Protein AF-A0A2I0NWB8-F1 (afdb_monomer)

Sequence (91 aa):
MSTPATTQSDVFSTIKPEYSNHTISSGLASGLLTVEDADLIREFIAEKRASVG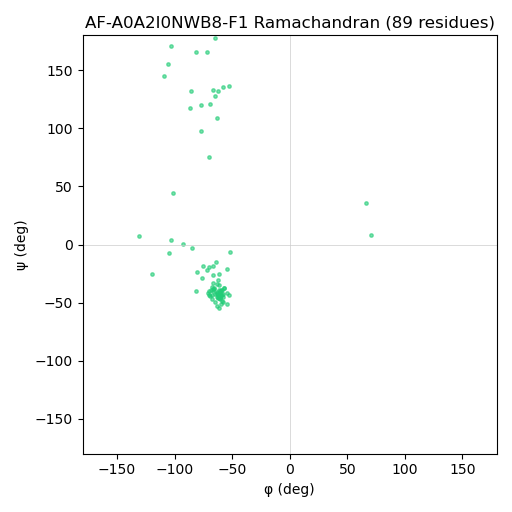ICTGRANMLSFTLVGWRRFIGPYKDLNMGGVYTGIDAL

Structure (mmCIF, N/CA/C/O backbone):
data_AF-A0A2I0NWB8-F1
#
_entry.id   AF-A0A2I0NWB8-F1
#
loop_
_atom_site.group_PDB
_atom_site.id
_atom_site.type_symbol
_atom_site.label_atom_id
_atom_site.label_alt_id
_atom_site.label_comp_id
_atom_site.label_asym_id
_atom_site.label_entity_id
_atom_site.label_seq_id
_atom_site.pdbx_PDB_ins_code
_atom_site.Cartn_x
_atom_site.Cartn_y
_atom_site.Cartn_z
_atom_site.occupancy
_atom_site.B_iso_or_equiv
_atom_site.auth_seq_id
_atom_site.auth_comp_id
_atom_site.auth_asym_id
_atom_site.auth_atom_id
_atom_site.pdbx_PDB_model_num
ATOM 1 N N . MET A 1 1 ? 13.094 -2.338 -45.626 1.00 43.59 1 MET A N 1
ATOM 2 C CA . MET A 1 1 ? 13.047 -2.160 -44.161 1.00 43.59 1 MET A CA 1
ATOM 3 C C . MET A 1 1 ? 11.594 -2.282 -43.745 1.00 43.5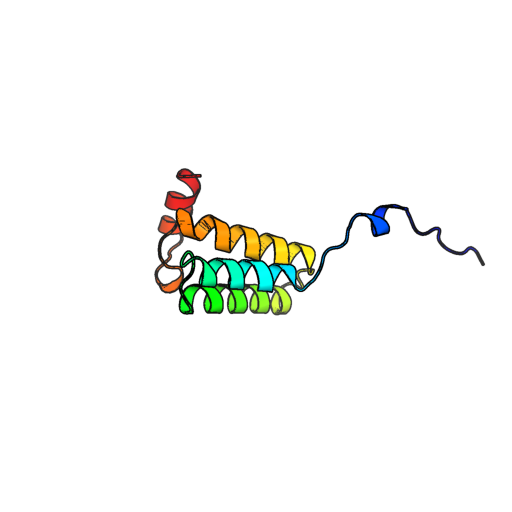9 1 MET A C 1
ATOM 5 O O . MET A 1 1 ? 10.803 -1.450 -44.166 1.00 43.59 1 MET A O 1
ATOM 9 N N . SER A 1 2 ? 11.226 -3.364 -43.060 1.00 45.84 2 SER A N 1
ATOM 10 C CA . SER A 1 2 ? 9.837 -3.626 -42.664 1.00 45.84 2 SER A CA 1
ATOM 11 C C . SER A 1 2 ? 9.543 -2.934 -41.337 1.00 45.84 2 SER A C 1
ATOM 13 O O . SER A 1 2 ? 10.182 -3.233 -40.332 1.00 45.84 2 SER A O 1
ATOM 15 N N . THR A 1 3 ? 8.602 -1.997 -41.344 1.00 50.75 3 THR A N 1
ATOM 16 C CA . THR A 1 3 ? 8.060 -1.357 -40.141 1.00 50.75 3 THR A CA 1
ATOM 17 C C . THR A 1 3 ? 7.332 -2.420 -39.311 1.00 50.75 3 THR A C 1
ATOM 19 O O . THR A 1 3 ? 6.496 -3.129 -39.878 1.00 50.75 3 THR A O 1
ATOM 22 N N . PRO A 1 4 ? 7.619 -2.592 -38.009 1.00 56.66 4 PRO A N 1
ATOM 23 C CA . PRO A 1 4 ? 6.850 -3.524 -37.197 1.00 56.66 4 PRO A CA 1
ATOM 24 C C . PRO A 1 4 ? 5.423 -2.982 -37.063 1.00 56.66 4 PRO A C 1
ATOM 26 O O . PRO A 1 4 ? 5.220 -1.794 -36.812 1.00 56.66 4 PRO A O 1
ATOM 29 N N . ALA A 1 5 ? 4.432 -3.842 -37.278 1.00 59.06 5 ALA A N 1
ATOM 30 C CA . ALA A 1 5 ? 3.035 -3.487 -37.092 1.00 59.06 5 ALA A CA 1
ATOM 31 C C . ALA A 1 5 ? 2.758 -3.295 -35.594 1.00 59.06 5 ALA A C 1
ATOM 33 O O . ALA A 1 5 ? 2.949 -4.219 -34.805 1.00 59.06 5 ALA A O 1
ATOM 34 N N . THR A 1 6 ? 2.314 -2.100 -35.206 1.00 54.66 6 THR A N 1
ATOM 35 C CA . THR A 1 6 ? 1.778 -1.833 -33.868 1.00 54.66 6 THR A CA 1
ATOM 36 C C . THR A 1 6 ? 0.519 -2.675 -33.679 1.00 54.66 6 THR A C 1
ATOM 38 O O . THR A 1 6 ? -0.506 -2.438 -34.321 1.00 54.66 6 THR A O 1
ATOM 41 N N . THR A 1 7 ? 0.598 -3.697 -32.831 1.00 55.84 7 THR A N 1
ATOM 42 C CA . THR A 1 7 ? -0.556 -4.514 -32.454 1.00 55.84 7 THR A CA 1
ATOM 43 C C . THR A 1 7 ? -1.580 -3.628 -31.736 1.00 55.84 7 THR A C 1
ATOM 45 O O . THR A 1 7 ? -1.238 -2.887 -30.821 1.00 55.84 7 THR A O 1
ATOM 48 N N . GLN A 1 8 ? -2.852 -3.723 -32.130 1.00 52.75 8 GLN A N 1
ATOM 49 C CA . GLN A 1 8 ? -4.010 -2.969 -31.610 1.00 52.75 8 GLN A CA 1
ATOM 50 C C . GLN A 1 8 ? -4.209 -2.993 -30.073 1.00 52.75 8 GLN A C 1
ATOM 52 O O . GLN A 1 8 ? -5.081 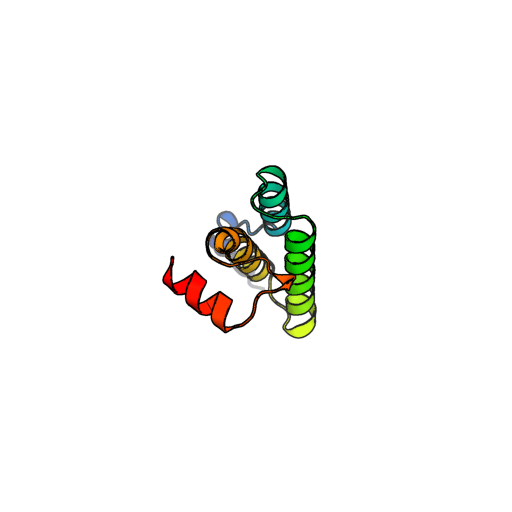-2.293 -29.561 1.00 52.75 8 GLN A O 1
ATOM 57 N N . SER A 1 9 ? -3.425 -3.778 -29.328 1.00 55.47 9 SER A N 1
ATOM 58 C CA . SER A 1 9 ? -3.499 -3.909 -27.870 1.00 55.47 9 SER A CA 1
ATOM 59 C C . SER A 1 9 ? -3.110 -2.642 -27.107 1.00 55.47 9 SER A C 1
ATOM 61 O O . SER A 1 9 ? -3.609 -2.444 -26.003 1.00 55.47 9 SER A O 1
ATOM 63 N N . ASP A 1 10 ? -2.283 -1.770 -27.689 1.00 51.53 10 ASP A N 1
ATOM 64 C CA . ASP A 1 10 ? -1.779 -0.567 -27.005 1.00 51.53 10 ASP A CA 1
ATOM 65 C C . ASP A 1 10 ? -2.861 0.505 -26.778 1.00 51.53 10 ASP A C 1
ATOM 67 O O . ASP A 1 10 ? -2.719 1.370 -25.915 1.00 51.53 10 ASP A O 1
ATOM 71 N N . VAL A 1 11 ? -3.973 0.444 -27.520 1.00 51.53 11 VAL A N 1
ATOM 72 C CA . VAL A 1 11 ? -5.050 1.452 -27.479 1.00 51.53 11 VAL A CA 1
ATOM 73 C C . VAL A 1 11 ? -5.994 1.251 -26.281 1.00 51.53 11 VAL A C 1
ATOM 75 O O . VAL A 1 11 ? -6.605 2.210 -25.814 1.00 51.53 11 VAL A O 1
ATOM 78 N N . PHE A 1 12 ? -6.087 0.029 -25.737 1.00 52.69 12 PHE A N 1
ATOM 79 C CA . PHE A 1 12 ? -6.951 -0.303 -24.590 1.00 52.69 12 PHE A CA 1
ATOM 80 C C . PHE A 1 12 ? -6.190 -0.485 -23.266 1.00 52.69 12 PHE A C 1
ATOM 82 O O . PHE A 1 12 ? -6.810 -0.605 -22.210 1.00 52.69 12 PHE A O 1
ATOM 89 N N . SER A 1 13 ? -4.856 -0.486 -23.287 1.00 57.94 13 SER A N 1
ATOM 90 C CA . SER A 1 13 ? -4.005 -0.785 -22.131 1.00 57.94 13 SER A CA 1
ATOM 91 C C . SER A 1 13 ? -3.421 0.463 -21.464 1.00 57.94 13 SER A C 1
ATOM 93 O O . SER A 1 13 ? -2.233 0.483 -21.140 1.00 57.94 13 SER A O 1
ATOM 95 N N . THR A 1 14 ? -4.214 1.518 -21.257 1.00 73.62 14 THR A N 1
ATOM 96 C CA . THR A 1 14 ? -3.732 2.779 -20.663 1.00 73.62 14 THR A CA 1
ATOM 97 C C . THR A 1 14 ? -3.392 2.603 -19.177 1.00 73.62 14 THR A C 1
ATOM 99 O O . THR A 1 14 ? -4.129 3.021 -18.286 1.00 73.62 14 THR A O 1
ATOM 102 N N . ILE A 1 15 ? -2.262 1.960 -18.888 1.00 81.31 15 ILE A N 1
ATOM 103 C CA . ILE A 1 15 ? -1.700 1.828 -17.5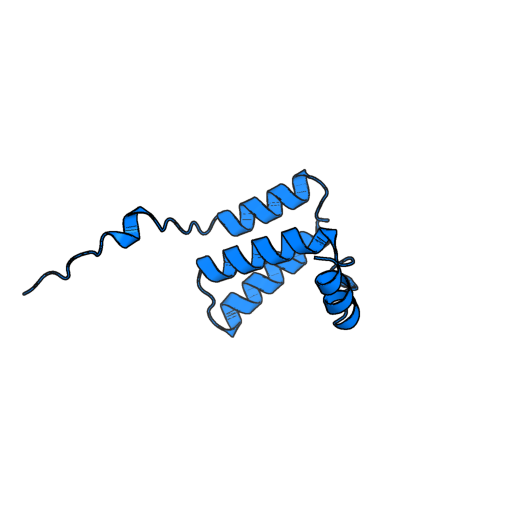48 1.00 81.31 15 ILE A CA 1
ATOM 104 C C . ILE A 1 15 ? -1.041 3.159 -17.208 1.00 81.31 15 ILE A C 1
ATOM 106 O O . ILE A 1 15 ? 0.088 3.443 -17.605 1.00 81.31 15 ILE A O 1
ATOM 110 N N . LYS A 1 16 ? -1.775 3.982 -16.464 1.00 87.25 16 LYS A N 1
ATOM 111 C CA . LYS A 1 16 ? -1.323 5.304 -16.045 1.00 87.25 16 LYS A CA 1
ATOM 112 C C . LYS A 1 16 ? -0.500 5.217 -14.755 1.00 87.25 16 LYS A C 1
ATOM 114 O O . LYS A 1 16 ? -0.942 4.549 -13.813 1.00 87.25 16 LYS A O 1
ATOM 119 N N . PRO A 1 17 ? 0.681 5.855 -14.675 1.00 83.44 17 PRO A N 1
ATOM 120 C CA . PRO A 1 17 ? 1.497 5.848 -13.461 1.00 83.44 17 PRO A CA 1
ATOM 121 C C . PRO A 1 17 ? 0.852 6.589 -12.289 1.00 83.44 17 PRO A C 1
ATOM 123 O O . PRO A 1 17 ? 1.206 6.339 -11.141 1.00 83.44 17 PRO A O 1
ATOM 126 N N . GLU A 1 18 ? -0.126 7.455 -12.546 1.00 90.31 18 GLU A N 1
ATOM 127 C CA . GLU A 1 18 ? -0.822 8.221 -11.516 1.00 90.31 18 GLU A CA 1
ATOM 128 C C . GLU A 1 18 ? -1.820 7.367 -10.721 1.00 90.31 18 GLU A C 1
ATOM 130 O O . GLU A 1 18 ? -2.210 7.755 -9.621 1.00 90.31 18 GLU A O 1
ATOM 135 N N . TYR A 1 19 ? -2.235 6.200 -11.232 1.00 91.56 19 TYR A N 1
ATOM 136 C CA . TYR A 1 19 ? -3.248 5.364 -10.580 1.00 91.56 19 TYR A CA 1
ATOM 137 C C . TYR A 1 19 ? -2.846 4.914 -9.174 1.00 91.56 19 TYR A C 1
ATOM 139 O O . TYR A 1 19 ? -3.689 4.947 -8.277 1.00 91.56 19 TYR A O 1
ATOM 147 N N . SER A 1 20 ? -1.572 4.572 -8.949 1.00 90.50 20 SER A N 1
ATOM 148 C CA . SER A 1 20 ? -1.075 4.243 -7.607 1.00 90.50 20 SER A CA 1
ATOM 149 C C . SER A 1 20 ? -1.256 5.409 -6.632 1.00 90.50 20 SER A C 1
ATOM 151 O O . SER A 1 20 ? -1.725 5.225 -5.512 1.00 90.50 20 SER A O 1
ATOM 153 N N . ASN A 1 21 ? -0.942 6.631 -7.063 1.00 92.62 21 ASN A N 1
ATOM 154 C CA . ASN A 1 21 ? -1.079 7.813 -6.216 1.00 92.62 21 ASN A CA 1
ATOM 155 C C . ASN A 1 21 ? -2.550 8.163 -5.984 1.00 92.62 21 ASN A C 1
ATOM 157 O O . ASN A 1 21 ? -2.933 8.439 -4.850 1.00 92.62 21 ASN A O 1
ATOM 161 N N . HIS A 1 22 ? -3.391 8.084 -7.018 1.00 95.56 22 HIS A N 1
ATOM 162 C CA . HIS A 1 22 ? -4.824 8.337 -6.890 1.00 95.56 22 HIS A CA 1
ATOM 163 C C . HIS A 1 22 ? -5.505 7.375 -5.914 1.00 95.56 22 HIS A C 1
ATOM 165 O O . HIS A 1 22 ? -6.294 7.832 -5.087 1.00 95.56 22 HIS A O 1
ATOM 171 N N . THR A 1 23 ? -5.192 6.074 -5.953 1.00 95.81 23 THR A N 1
ATOM 172 C CA . THR A 1 23 ? -5.803 5.117 -5.015 1.00 95.81 23 THR A CA 1
ATOM 173 C C . THR A 1 23 ? -5.371 5.373 -3.571 1.00 95.81 23 THR A C 1
ATOM 175 O O . THR A 1 23 ? -6.202 5.293 -2.669 1.00 95.81 23 THR A O 1
ATOM 178 N N . ILE A 1 24 ? -4.107 5.745 -3.335 1.00 96.88 24 ILE A N 1
ATOM 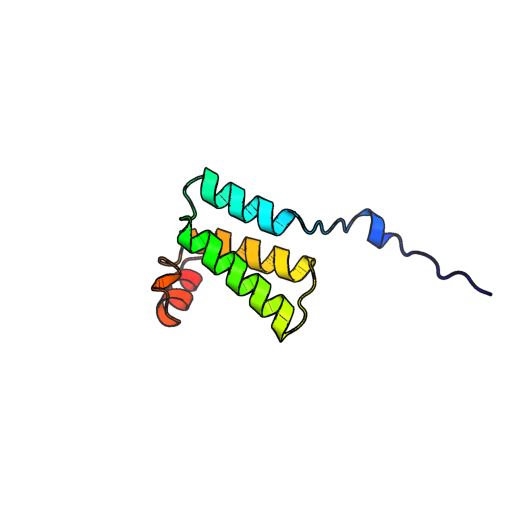179 C CA . ILE A 1 24 ? -3.613 6.085 -1.992 1.00 96.88 24 ILE A CA 1
ATOM 180 C C . ILE A 1 24 ? -4.273 7.378 -1.495 1.00 96.88 24 ILE A C 1
ATOM 182 O O . ILE A 1 24 ? -4.796 7.416 -0.383 1.00 96.88 24 ILE A O 1
ATOM 186 N N . SER A 1 25 ? -4.325 8.424 -2.325 1.00 96.75 25 SER A N 1
ATOM 187 C CA . SER A 1 25 ? -4.989 9.688 -1.979 1.00 96.75 25 SER A CA 1
ATOM 188 C C . SER A 1 25 ? -6.485 9.508 -1.718 1.00 96.75 25 SER A C 1
ATOM 190 O O . SER A 1 25 ? -7.015 10.096 -0.780 1.00 96.75 25 SER A O 1
ATOM 192 N N . SER A 1 26 ? -7.168 8.662 -2.494 1.00 96.75 26 SER A N 1
ATOM 193 C CA . SER A 1 26 ? -8.573 8.320 -2.251 1.00 96.75 26 SER A CA 1
ATOM 194 C C . SER A 1 26 ? -8.757 7.540 -0.944 1.00 96.75 26 SER A C 1
ATOM 196 O O . SER A 1 26 ? -9.737 7.758 -0.230 1.00 96.75 26 SER A O 1
ATOM 198 N N . GLY A 1 27 ? -7.827 6.641 -0.610 1.00 96.44 27 GLY A N 1
ATOM 199 C CA . GLY A 1 27 ? -7.823 5.919 0.664 1.00 96.44 27 GLY A CA 1
ATOM 200 C C . GLY A 1 27 ? -7.654 6.855 1.864 1.00 96.44 27 GLY A C 1
ATOM 201 O O . GLY A 1 27 ? -8.372 6.715 2.849 1.00 96.44 27 GLY A O 1
ATOM 202 N N . LEU A 1 28 ? -6.785 7.863 1.752 1.00 97.06 28 LEU A N 1
ATOM 203 C CA . LEU A 1 28 ? -6.632 8.915 2.763 1.00 97.06 28 LEU A CA 1
ATOM 204 C C . LEU A 1 28 ? -7.899 9.769 2.897 1.00 97.06 28 LEU A C 1
ATOM 206 O O . LEU A 1 28 ? -8.402 9.962 3.999 1.00 97.06 28 LEU A O 1
ATOM 210 N N . ALA A 1 29 ? -8.443 10.250 1.777 1.00 97.06 29 ALA A N 1
ATOM 211 C CA . ALA A 1 29 ? -9.623 11.118 1.774 1.00 97.06 29 ALA A CA 1
ATOM 212 C C . ALA A 1 29 ? -10.874 10.435 2.351 1.00 97.06 29 ALA A C 1
ATOM 214 O O . ALA A 1 29 ? -11.722 11.095 2.944 1.00 97.06 29 ALA A O 1
ATOM 215 N N . SER A 1 30 ? -10.984 9.114 2.192 1.00 95.88 30 SER A N 1
ATOM 216 C CA . SER A 1 30 ? -12.080 8.313 2.754 1.00 95.88 30 SER A CA 1
ATOM 217 C C . SER A 1 30 ? -11.852 7.873 4.204 1.00 95.88 30 SER A C 1
ATOM 219 O O . SER A 1 30 ? -12.726 7.230 4.778 1.00 95.88 30 SER A O 1
ATOM 221 N N . GLY A 1 31 ? -10.693 8.184 4.797 1.00 95.00 31 GLY A N 1
ATOM 222 C CA . GLY A 1 31 ? -10.312 7.719 6.132 1.00 95.00 31 GLY A CA 1
ATOM 223 C C . GLY A 1 31 ? -10.001 6.220 6.211 1.00 95.00 31 GLY A C 1
ATOM 224 O O . GLY A 1 31 ? -9.815 5.697 7.306 1.00 95.00 31 GLY A O 1
ATOM 225 N N . LEU A 1 32 ? -9.936 5.522 5.071 1.00 95.25 32 LEU A N 1
ATOM 226 C CA . LEU A 1 32 ? -9.549 4.112 5.012 1.00 95.25 32 LEU A CA 1
ATOM 227 C C . LEU A 1 32 ? -8.075 3.922 5.387 1.00 95.25 32 LEU A C 1
ATOM 229 O O . LEU A 1 32 ? -7.728 2.928 6.016 1.00 95.25 32 LEU A O 1
ATOM 233 N N . LEU A 1 33 ? -7.219 4.863 4.986 1.00 96.56 33 LEU A N 1
ATOM 234 C CA . LEU A 1 33 ? -5.795 4.882 5.309 1.00 96.56 33 LEU A CA 1
ATOM 235 C C . LEU A 1 33 ? -5.492 6.002 6.298 1.00 96.56 33 LEU A C 1
ATOM 237 O O . LEU A 1 33 ? -6.036 7.102 6.193 1.00 96.56 33 LEU A O 1
ATOM 241 N N . THR A 1 34 ? -4.541 5.748 7.189 1.00 96.31 34 THR A N 1
ATOM 242 C CA . THR A 1 34 ? -3.829 6.812 7.903 1.00 96.31 34 THR A CA 1
ATOM 243 C C . THR A 1 34 ? -2.709 7.391 7.029 1.00 96.31 34 THR A C 1
ATOM 245 O O . THR A 1 34 ? -2.323 6.801 6.018 1.00 96.31 34 THR A O 1
ATOM 248 N N . VAL A 1 35 ? -2.162 8.549 7.418 1.00 96.56 35 VAL A N 1
ATOM 249 C CA . VAL A 1 35 ? -0.980 9.129 6.748 1.00 96.56 35 VAL A CA 1
ATOM 250 C C . VAL A 1 35 ? 0.201 8.156 6.795 1.00 96.56 35 VAL A C 1
ATOM 252 O O . VAL A 1 35 ? 0.831 7.920 5.770 1.00 96.56 35 VAL A O 1
ATOM 255 N N . GLU A 1 36 ? 0.419 7.513 7.944 1.00 96.12 36 GLU A N 1
ATOM 256 C CA . GLU A 1 36 ? 1.478 6.516 8.127 1.00 96.12 36 GLU A CA 1
ATOM 257 C C . GLU A 1 36 ? 1.277 5.289 7.223 1.00 96.12 36 GLU A C 1
ATOM 259 O O . GLU A 1 36 ? 2.226 4.835 6.587 1.00 96.12 36 GLU A O 1
ATOM 264 N N . ASP A 1 37 ? 0.038 4.799 7.076 1.00 95.88 37 ASP A N 1
ATOM 265 C CA . ASP A 1 37 ? -0.261 3.704 6.143 1.00 95.88 37 ASP A CA 1
ATOM 266 C C . ASP A 1 37 ? 0.090 4.088 4.696 1.00 95.88 37 ASP A C 1
ATOM 268 O O . ASP A 1 37 ? 0.662 3.295 3.946 1.00 95.88 37 ASP A O 1
ATOM 272 N N . ALA A 1 38 ? -0.253 5.313 4.287 1.00 96.69 38 ALA A N 1
ATOM 273 C CA . ALA A 1 38 ? 0.023 5.800 2.942 1.00 96.69 38 ALA A CA 1
ATOM 274 C C . ALA A 1 38 ? 1.527 5.935 2.666 1.00 96.69 38 ALA A C 1
ATOM 276 O O . ALA A 1 38 ? 1.969 5.618 1.559 1.00 96.69 38 ALA A O 1
ATOM 277 N N . ASP A 1 39 ? 2.304 6.383 3.649 1.00 97.19 39 ASP A N 1
ATOM 278 C CA . ASP A 1 39 ? 3.754 6.527 3.519 1.00 97.19 39 ASP A CA 1
ATOM 279 C C . ASP A 1 39 ? 4.441 5.162 3.431 1.00 97.19 39 ASP A C 1
ATOM 281 O O . ASP A 1 39 ? 5.201 4.934 2.488 1.00 97.19 39 ASP A O 1
ATOM 285 N N . LEU A 1 40 ? 4.057 4.201 4.277 1.00 96.81 40 LEU A N 1
ATOM 286 C CA . LEU A 1 40 ? 4.560 2.824 4.208 1.00 96.81 40 LEU A CA 1
ATOM 287 C C . LEU A 1 40 ? 4.252 2.151 2.862 1.00 96.81 40 LEU A C 1
ATOM 289 O O . LEU A 1 40 ? 5.108 1.468 2.295 1.00 96.81 40 LEU A O 1
ATOM 293 N N . ILE A 1 41 ? 3.056 2.367 2.296 1.00 96.25 41 ILE A N 1
ATOM 294 C CA . ILE A 1 41 ? 2.730 1.864 0.951 1.00 96.25 41 ILE A CA 1
ATOM 295 C C . ILE A 1 41 ? 3.667 2.485 -0.093 1.00 96.25 41 ILE A C 1
ATOM 297 O O . ILE A 1 41 ? 4.176 1.772 -0.961 1.00 96.25 41 ILE A O 1
ATOM 301 N N . ARG A 1 42 ? 3.903 3.803 -0.047 1.00 96.69 42 ARG A N 1
ATOM 302 C CA . ARG A 1 42 ? 4.784 4.483 -1.013 1.00 96.69 42 ARG A CA 1
ATOM 303 C C . ARG A 1 42 ? 6.220 3.988 -0.907 1.00 96.69 42 ARG A C 1
ATOM 305 O O . ARG A 1 42 ? 6.818 3.695 -1.942 1.00 96.69 42 ARG A O 1
ATOM 312 N N . GLU A 1 43 ? 6.739 3.859 0.309 1.00 97.06 43 GLU A N 1
ATOM 313 C CA . GLU A 1 43 ? 8.075 3.327 0.582 1.00 97.06 43 GLU A CA 1
ATOM 314 C C . GLU A 1 43 ? 8.218 1.904 0.045 1.00 97.06 43 GLU A C 1
ATOM 316 O O . GLU A 1 43 ? 9.140 1.626 -0.720 1.00 97.06 43 GLU A O 1
ATOM 321 N N . PHE A 1 44 ? 7.255 1.025 0.330 1.00 95.50 44 PHE A N 1
ATOM 322 C CA . PHE A 1 44 ? 7.267 -0.346 -0.176 1.00 95.50 44 PHE A CA 1
ATOM 323 C C . PHE A 1 44 ? 7.279 -0.408 -1.710 1.00 95.50 44 PHE A C 1
ATOM 325 O O . PHE A 1 44 ? 8.035 -1.179 -2.304 1.00 95.50 44 PHE A O 1
ATOM 332 N N . ILE A 1 45 ? 6.466 0.409 -2.387 1.00 96.56 45 ILE A N 1
ATOM 333 C CA . ILE A 1 45 ? 6.441 0.450 -3.856 1.00 96.56 45 ILE A CA 1
ATOM 334 C C . ILE A 1 45 ? 7.755 1.005 -4.420 1.00 96.56 45 ILE A C 1
ATOM 336 O O . ILE A 1 45 ? 8.251 0.480 -5.422 1.00 96.56 45 ILE A O 1
ATOM 340 N N . ALA A 1 46 ? 8.327 2.039 -3.797 1.00 96.12 46 ALA A N 1
ATOM 341 C CA . ALA A 1 46 ? 9.621 2.597 -4.185 1.00 96.12 46 ALA A CA 1
ATOM 342 C C . ALA A 1 46 ? 10.742 1.557 -4.036 1.00 96.12 46 ALA A C 1
ATOM 344 O O . ALA A 1 46 ? 11.489 1.326 -4.987 1.00 96.12 46 ALA A O 1
ATOM 345 N N . GLU A 1 47 ? 10.776 0.849 -2.908 1.00 97.44 47 GLU A N 1
ATOM 346 C CA . GLU A 1 47 ? 11.704 -0.250 -2.636 1.00 97.44 47 GLU A CA 1
ATOM 347 C C . GLU A 1 47 ? 11.574 -1.364 -3.683 1.00 97.44 47 GLU A C 1
ATOM 349 O O . GLU A 1 47 ? 12.569 -1.828 -4.239 1.00 97.44 47 GLU A O 1
ATOM 354 N N . LYS A 1 48 ? 10.350 -1.782 -4.041 1.00 96.88 48 LYS A N 1
ATOM 355 C CA . LYS A 1 48 ? 10.133 -2.807 -5.082 1.00 96.88 48 LYS A CA 1
ATOM 356 C C . LYS A 1 48 ? 10.545 -2.349 -6.478 1.00 96.88 48 LYS A C 1
ATOM 358 O O . LYS A 1 48 ? 11.004 -3.168 -7.274 1.00 96.88 48 LYS A O 1
ATOM 363 N N . ARG A 1 49 ? 10.402 -1.061 -6.795 1.00 95.25 49 ARG A N 1
ATOM 364 C CA . ARG A 1 49 ? 10.925 -0.497 -8.049 1.00 95.25 49 ARG A CA 1
ATOM 365 C C . ARG A 1 49 ? 12.450 -0.510 -8.062 1.00 95.25 49 ARG A C 1
ATOM 367 O O . ARG A 1 49 ? 13.021 -0.906 -9.070 1.00 95.25 49 ARG A O 1
ATOM 374 N N . ALA A 1 50 ? 13.088 -0.133 -6.957 1.00 96.19 50 ALA A N 1
ATOM 375 C CA . ALA A 1 50 ? 14.544 -0.075 -6.851 1.00 96.19 50 ALA A CA 1
ATOM 376 C C . ALA A 1 50 ? 15.200 -1.467 -6.839 1.00 96.19 50 ALA A C 1
ATOM 378 O O . ALA A 1 50 ? 16.195 -1.683 -7.522 1.00 96.19 50 ALA A O 1
ATOM 379 N N . SER A 1 51 ? 14.629 -2.417 -6.096 1.00 96.62 51 SER A N 1
ATOM 380 C CA . SER A 1 51 ? 15.231 -3.737 -5.862 1.00 96.62 51 SER A CA 1
ATOM 381 C C . SER A 1 51 ? 15.018 -4.736 -6.999 1.00 96.62 51 SER A C 1
ATOM 383 O O . SER A 1 51 ? 15.925 -5.498 -7.321 1.00 96.62 51 SER A O 1
ATOM 385 N N . VAL A 1 52 ? 13.823 -4.765 -7.602 1.00 95.56 52 VAL A N 1
ATOM 386 C CA . VAL A 1 52 ? 13.451 -5.780 -8.610 1.00 95.56 52 VAL A CA 1
ATOM 387 C C . VAL A 1 52 ? 12.833 -5.189 -9.880 1.00 95.56 52 VAL A C 1
ATOM 389 O O . VAL A 1 52 ? 12.356 -5.934 -10.734 1.00 95.56 52 VAL A O 1
ATOM 392 N N . GLY A 1 53 ? 12.828 -3.860 -10.028 1.00 94.81 53 GLY A N 1
ATOM 393 C CA . GLY A 1 53 ? 12.449 -3.202 -11.279 1.00 94.81 53 GLY A CA 1
ATOM 394 C C . GLY A 1 53 ? 10.983 -3.382 -11.677 1.00 94.81 53 GLY A C 1
ATOM 395 O O . GLY A 1 53 ? 10.692 -3.517 -12.866 1.00 94.81 53 GLY A O 1
ATOM 396 N N . ILE A 1 54 ? 10.043 -3.420 -10.718 1.00 95.31 54 ILE A N 1
ATOM 397 C CA . ILE A 1 54 ? 8.625 -3.616 -11.063 1.00 95.31 54 ILE A CA 1
ATOM 398 C C . ILE A 1 54 ? 8.116 -2.532 -12.028 1.00 95.31 54 ILE A C 1
ATOM 400 O O . ILE A 1 54 ? 8.341 -1.335 -11.836 1.00 95.31 54 ILE A O 1
ATOM 404 N N . CYS A 1 55 ? 7.372 -2.951 -13.051 1.00 93.69 55 CYS A N 1
ATOM 405 C CA . CYS A 1 55 ? 6.755 -2.027 -13.998 1.00 93.69 55 CYS A CA 1
ATOM 406 C C . CYS A 1 55 ? 5.581 -1.255 -13.368 1.00 93.69 55 CYS A C 1
ATOM 408 O O . CYS A 1 55 ? 5.026 -1.642 -12.335 1.00 93.69 55 CYS A O 1
ATOM 410 N N . THR A 1 56 ? 5.142 -0.183 -14.032 1.00 92.81 56 THR A N 1
ATOM 411 C CA . THR A 1 56 ? 4.019 0.661 -13.590 1.00 92.81 56 THR A CA 1
ATOM 412 C C . THR A 1 56 ? 2.747 -0.133 -13.307 1.00 92.81 56 THR A C 1
ATOM 414 O O . THR A 1 56 ? 2.118 0.070 -12.273 1.00 92.81 56 THR A O 1
ATOM 417 N N . GLY A 1 57 ? 2.392 -1.085 -14.175 1.00 92.81 57 GLY A N 1
ATOM 418 C CA . GLY A 1 57 ? 1.206 -1.923 -13.975 1.00 92.81 57 GLY A CA 1
ATOM 419 C C . GLY A 1 57 ? 1.283 -2.747 -12.693 1.00 92.81 57 GLY A C 1
ATOM 420 O O . GLY A 1 57 ? 0.305 -2.839 -11.954 1.00 92.81 57 GLY A O 1
ATOM 421 N N . ARG A 1 58 ? 2.469 -3.279 -12.378 1.00 94.31 58 ARG A N 1
ATOM 422 C CA . ARG A 1 58 ? 2.700 -4.035 -11.145 1.00 94.31 58 ARG A CA 1
ATOM 423 C C . ARG A 1 58 ? 2.664 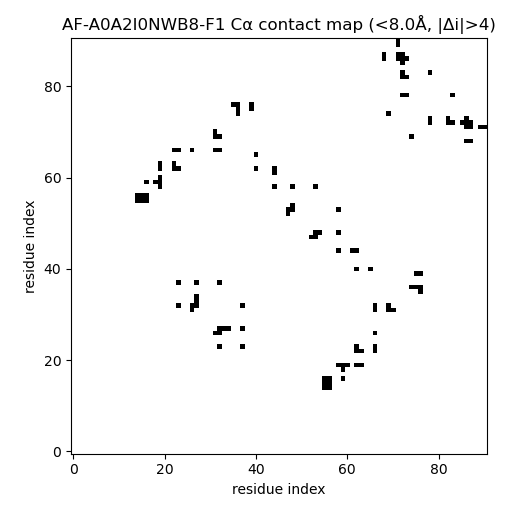-3.136 -9.912 1.00 94.31 58 ARG A C 1
ATOM 425 O O . ARG A 1 58 ? 2.094 -3.537 -8.904 1.00 94.31 58 ARG A O 1
ATOM 432 N N . ALA A 1 59 ? 3.226 -1.931 -9.996 1.00 95.56 59 ALA A N 1
ATOM 433 C CA . ALA A 1 59 ? 3.136 -0.947 -8.921 1.00 95.56 59 ALA A CA 1
ATOM 434 C C . ALA A 1 59 ? 1.675 -0.564 -8.638 1.00 95.56 59 ALA A C 1
ATOM 436 O O . ALA A 1 59 ? 1.250 -0.606 -7.490 1.00 95.56 59 ALA A O 1
ATOM 437 N N . ASN A 1 60 ? 0.890 -0.295 -9.686 1.00 94.88 60 ASN A N 1
ATOM 438 C CA . ASN A 1 60 ? -0.538 -0.010 -9.563 1.00 94.88 60 ASN A CA 1
ATOM 439 C C . ASN A 1 60 ? -1.278 -1.172 -8.893 1.00 94.88 60 ASN A C 1
ATOM 441 O O . ASN A 1 60 ? -1.994 -0.949 -7.923 1.00 94.88 60 ASN A O 1
ATOM 445 N N . MET A 1 61 ? -1.065 -2.405 -9.369 1.00 94.88 61 MET A N 1
ATOM 446 C CA . MET A 1 61 ? -1.668 -3.606 -8.784 1.00 94.88 61 MET A CA 1
ATOM 447 C C . MET A 1 61 ? -1.367 -3.710 -7.285 1.00 94.88 61 MET A C 1
ATOM 449 O O . MET A 1 61 ? -2.293 -3.846 -6.493 1.00 94.88 61 MET A O 1
ATOM 453 N N . LEU A 1 62 ? -0.095 -3.597 -6.891 1.00 95.88 62 LEU A N 1
ATOM 454 C CA . LEU A 1 62 ? 0.306 -3.669 -5.486 1.00 95.88 62 LEU A CA 1
ATOM 455 C C . LEU A 1 62 ? -0.333 -2.554 -4.652 1.00 95.88 62 LEU A C 1
ATOM 457 O O . LEU A 1 62 ? -0.834 -2.833 -3.568 1.00 95.88 62 LEU A O 1
ATOM 461 N N . SER A 1 63 ? -0.372 -1.315 -5.153 1.00 96.38 63 SER A N 1
ATOM 462 C CA . SER A 1 63 ? -1.043 -0.215 -4.455 1.00 96.38 63 SER A CA 1
ATOM 463 C C . SER A 1 63 ? -2.532 -0.495 -4.250 1.00 96.38 63 SER A C 1
ATOM 465 O O . SER A 1 63 ? -3.011 -0.355 -3.131 1.00 96.38 63 SER A O 1
ATOM 467 N N . PHE A 1 64 ? -3.259 -0.942 -5.279 1.00 95.75 64 PHE A N 1
ATOM 468 C CA . PHE A 1 64 ? -4.675 -1.304 -5.141 1.00 95.75 64 PHE A CA 1
ATOM 469 C C . PHE A 1 64 ? -4.886 -2.439 -4.136 1.00 95.75 64 PHE A C 1
ATOM 471 O O . PHE A 1 64 ? -5.769 -2.336 -3.285 1.00 95.75 64 PHE A O 1
ATOM 478 N N . THR A 1 65 ? -4.070 -3.495 -4.206 1.00 94.81 65 THR A N 1
ATOM 479 C CA . THR A 1 65 ? -4.142 -4.626 -3.272 1.00 94.81 65 THR A CA 1
ATOM 480 C C . THR A 1 65 ? -3.925 -4.167 -1.838 1.00 94.81 65 THR A C 1
ATOM 482 O O . THR A 1 65 ? -4.755 -4.465 -0.986 1.00 94.81 65 THR A O 1
ATOM 485 N N . LEU A 1 66 ? -2.857 -3.409 -1.574 1.00 94.75 66 LEU A N 1
ATOM 486 C CA . LEU A 1 66 ? -2.548 -2.933 -0.229 1.00 94.75 66 LEU A CA 1
ATOM 487 C C . LEU A 1 66 ? -3.687 -2.048 0.288 1.00 94.75 66 LEU A C 1
ATOM 489 O O . LEU A 1 66 ? -4.306 -2.400 1.286 1.00 94.75 66 LEU A O 1
ATOM 493 N N . VAL A 1 67 ? -4.077 -0.998 -0.443 1.00 95.69 67 VAL A N 1
ATOM 494 C CA . VAL A 1 67 ? -5.186 -0.122 -0.022 1.00 95.69 67 VAL A CA 1
ATOM 495 C C . VAL A 1 67 ? -6.471 -0.911 0.263 1.00 95.69 67 VAL A C 1
ATOM 497 O O . VAL A 1 67 ? -7.141 -0.646 1.259 1.00 95.69 67 VAL A O 1
ATOM 500 N N . GLY A 1 68 ? -6.807 -1.904 -0.566 1.00 93.50 68 GLY A N 1
ATOM 501 C CA . GLY A 1 68 ? -7.969 -2.769 -0.349 1.00 93.50 68 GLY A CA 1
ATOM 502 C C . GLY A 1 68 ? -7.854 -3.637 0.906 1.00 93.50 68 GLY A C 1
ATOM 503 O O . GLY A 1 68 ? -8.810 -3.732 1.678 1.00 93.50 68 GLY A O 1
ATOM 504 N N . TRP A 1 69 ? -6.680 -4.223 1.148 1.00 93.06 69 TRP A N 1
ATOM 505 C CA . TRP A 1 69 ? -6.420 -5.069 2.313 1.00 93.06 69 TRP A CA 1
ATOM 506 C C . TRP A 1 69 ? -6.569 -4.337 3.637 1.00 93.06 69 TRP A C 1
ATOM 508 O O . TRP A 1 69 ? -6.902 -4.982 4.625 1.00 93.06 69 TRP A O 1
ATOM 518 N N . ARG A 1 70 ? -6.406 -3.008 3.675 1.00 92.69 70 ARG A N 1
ATOM 519 C CA . ARG A 1 70 ? -6.516 -2.217 4.912 1.00 92.69 70 ARG A CA 1
ATOM 520 C C . ARG A 1 70 ? -7.837 -2.414 5.670 1.00 92.69 70 ARG A C 1
ATOM 522 O O . ARG A 1 70 ? -7.886 -2.165 6.872 1.00 92.69 70 ARG A O 1
ATOM 529 N N . ARG A 1 71 ? -8.887 -2.880 4.987 1.00 90.50 71 ARG A N 1
ATOM 530 C CA . ARG A 1 71 ? -10.190 -3.237 5.577 1.00 90.50 71 ARG A CA 1
ATOM 531 C C . ARG A 1 71 ? -10.165 -4.520 6.417 1.00 90.50 71 ARG A C 1
ATOM 533 O O . ARG A 1 71 ? -11.054 -4.702 7.238 1.00 90.50 71 ARG A O 1
ATOM 540 N N . PHE A 1 72 ? -9.183 -5.387 6.192 1.00 89.00 72 PHE A N 1
ATOM 541 C CA . PHE A 1 72 ? -9.128 -6.752 6.723 1.00 89.00 72 PHE A CA 1
ATOM 542 C C . PHE A 1 72 ? -7.901 -7.003 7.606 1.00 89.00 72 PHE A C 1
ATOM 544 O O . PHE A 1 72 ? -7.942 -7.852 8.490 1.00 89.00 72 PHE A O 1
ATOM 551 N N . ILE A 1 73 ? -6.817 -6.251 7.399 1.00 90.25 73 ILE A N 1
ATOM 552 C CA . ILE A 1 73 ? -5.593 -6.333 8.209 1.00 90.25 73 ILE A CA 1
ATOM 553 C C . ILE A 1 73 ? -5.460 -5.134 9.154 1.00 90.25 73 ILE A C 1
ATOM 555 O O . ILE A 1 73 ? -5.994 -4.049 8.905 1.00 90.25 73 ILE A O 1
ATOM 559 N N . GLY A 1 74 ? -4.722 -5.342 10.248 1.00 87.25 74 GLY A N 1
ATOM 560 C CA . GLY A 1 74 ? -4.367 -4.288 11.200 1.00 87.25 74 GLY A CA 1
ATOM 561 C C . GLY A 1 74 ? -3.465 -3.194 10.598 1.00 87.25 74 GLY A C 1
ATOM 562 O O . GLY A 1 74 ? -3.083 -3.282 9.430 1.00 87.25 74 GLY A O 1
ATOM 563 N N . PRO A 1 75 ? -3.119 -2.154 11.382 1.00 90.44 75 PRO A N 1
ATOM 564 C CA . PRO A 1 75 ? -2.220 -1.081 10.946 1.00 90.44 75 PRO A CA 1
ATOM 565 C C . PRO A 1 75 ? -0.901 -1.633 10.398 1.00 90.44 75 PRO A C 1
ATOM 567 O O . PRO A 1 75 ? -0.314 -2.523 11.013 1.00 90.44 75 PRO A O 1
ATOM 570 N N . TYR A 1 76 ? -0.406 -1.099 9.276 1.00 92.94 76 TYR A N 1
ATOM 571 C CA . TYR A 1 76 ? 0.769 -1.680 8.611 1.00 92.94 76 TYR A CA 1
ATOM 572 C C . TYR A 1 76 ? 2.030 -1.664 9.465 1.00 92.94 76 TYR A C 1
ATOM 574 O O . TYR A 1 76 ? 2.823 -2.598 9.389 1.00 92.94 76 TYR A O 1
ATOM 582 N N . LYS A 1 77 ? 2.201 -0.627 10.286 1.00 92.12 77 LYS A N 1
ATOM 583 C CA . LYS A 1 77 ? 3.358 -0.460 11.169 1.00 92.12 77 LYS A CA 1
ATOM 584 C C . LYS A 1 77 ? 3.551 -1.635 12.130 1.00 92.12 77 LYS A C 1
ATOM 586 O O . LYS A 1 77 ? 4.680 -2.040 12.388 1.00 92.12 77 LYS A O 1
ATOM 591 N N . ASP A 1 78 ? 2.445 -2.181 12.626 1.00 90.94 78 ASP A N 1
ATOM 592 C CA . ASP A 1 78 ? 2.433 -3.249 13.629 1.00 90.94 78 ASP A CA 1
ATOM 593 C C . ASP A 1 78 ? 2.128 -4.620 13.003 1.00 90.94 78 ASP A C 1
ATOM 595 O O . ASP A 1 78 ? 1.982 -5.629 13.701 1.00 90.94 78 ASP A O 1
ATOM 599 N N . LEU A 1 79 ? 1.994 -4.669 11.674 1.00 89.88 79 LEU A N 1
ATOM 600 C CA . LEU A 1 79 ? 1.552 -5.855 10.967 1.00 89.88 79 LEU A CA 1
ATOM 601 C C . LEU A 1 79 ? 2.684 -6.878 10.872 1.00 89.88 79 LEU A C 1
ATOM 603 O O . LEU A 1 79 ? 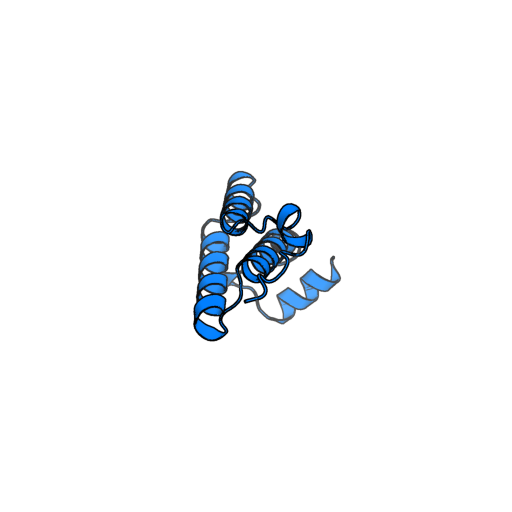3.731 -6.643 10.272 1.00 89.88 79 LEU A O 1
ATOM 607 N N . ASN A 1 80 ? 2.441 -8.060 11.428 1.00 91.38 80 ASN A N 1
ATOM 608 C CA . ASN A 1 80 ? 3.313 -9.217 11.268 1.00 91.38 80 ASN A CA 1
ATOM 609 C C . ASN A 1 80 ? 2.718 -10.220 10.266 1.00 91.38 80 ASN A C 1
ATOM 611 O O . ASN A 1 80 ? 1.557 -10.116 9.868 1.00 91.38 80 ASN A O 1
ATOM 615 N N . MET A 1 81 ? 3.506 -11.232 9.888 1.00 88.94 81 MET A N 1
ATOM 616 C CA . MET A 1 81 ? 3.076 -12.253 8.923 1.00 88.94 81 MET A CA 1
ATOM 617 C C . MET A 1 81 ? 1.799 -12.984 9.360 1.00 88.94 81 MET A C 1
ATOM 619 O O . MET A 1 81 ? 0.943 -13.255 8.526 1.00 88.94 81 MET A O 1
ATOM 623 N N . GLY A 1 82 ? 1.634 -13.262 10.658 1.00 88.50 82 GLY A N 1
ATOM 624 C CA . GLY A 1 82 ? 0.415 -13.881 11.185 1.00 88.50 82 GLY A CA 1
ATOM 625 C C . GLY A 1 82 ? -0.817 -12.995 10.987 1.00 88.50 82 GLY A C 1
ATOM 626 O O . GLY A 1 82 ? -1.850 -13.475 10.537 1.00 88.50 82 GLY A O 1
ATOM 627 N N . GLY A 1 83 ? -0.691 -11.690 11.240 1.00 87.44 83 GLY A N 1
ATOM 628 C CA . GLY A 1 83 ? -1.754 -10.712 10.999 1.00 87.44 83 GLY A CA 1
ATOM 629 C C . GLY A 1 83 ? -2.138 -10.586 9.523 1.00 87.44 83 GLY A C 1
ATOM 630 O O . GLY A 1 83 ? -3.314 -10.407 9.218 1.00 87.44 83 GLY A O 1
ATOM 631 N N . VAL A 1 84 ? -1.172 -10.733 8.608 1.00 87.69 84 VAL A N 1
ATOM 632 C CA . VAL A 1 84 ? -1.443 -10.782 7.162 1.00 87.69 84 VAL A CA 1
ATOM 633 C C . VAL A 1 84 ? -2.295 -12.000 6.816 1.00 87.69 84 VAL A C 1
ATOM 635 O O . VAL A 1 84 ? -3.341 -11.837 6.196 1.00 87.69 84 VAL A O 1
ATOM 638 N N . TYR A 1 85 ? -1.880 -13.204 7.224 1.00 87.50 85 TYR A N 1
ATOM 639 C CA . TYR A 1 85 ? -2.612 -14.430 6.888 1.00 87.50 85 TYR A CA 1
ATOM 640 C C . TYR A 1 85 ? -4.030 -14.429 7.467 1.00 87.50 85 TYR A C 1
ATOM 642 O O . TYR A 1 85 ? -4.977 -14.670 6.727 1.00 87.50 85 TYR A O 1
ATOM 650 N N . THR A 1 86 ? -4.193 -14.036 8.734 1.00 87.12 86 THR A N 1
ATOM 651 C CA . THR A 1 86 ? -5.518 -13.926 9.365 1.00 87.12 86 THR A CA 1
ATOM 652 C C . THR A 1 86 ? -6.440 -12.953 8.628 1.00 87.12 86 THR A C 1
ATOM 654 O O . THR A 1 86 ? -7.631 -13.217 8.502 1.00 87.12 86 THR A O 1
ATOM 657 N N . GLY A 1 87 ? -5.921 -11.821 8.140 1.00 84.94 87 GLY A N 1
ATOM 658 C CA . GLY A 1 87 ? -6.740 -10.873 7.382 1.00 84.94 8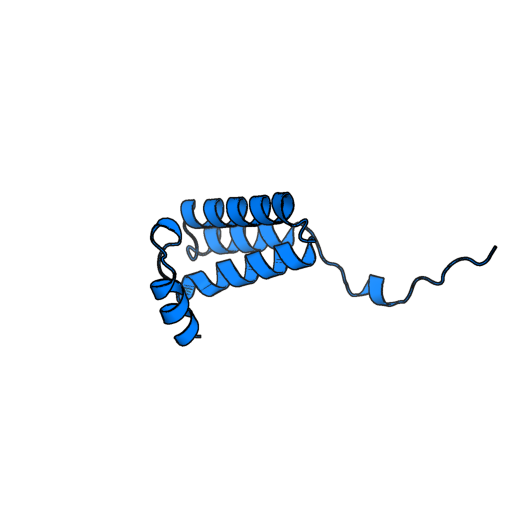7 GLY A CA 1
ATOM 659 C C . GLY A 1 87 ? -7.033 -11.323 5.950 1.00 84.94 87 GLY A C 1
ATOM 660 O O . GLY A 1 87 ? -8.082 -10.974 5.420 1.00 84.94 87 GLY A O 1
ATOM 661 N N . ILE A 1 88 ? -6.154 -12.112 5.323 1.00 81.31 88 ILE A N 1
ATOM 662 C CA . ILE A 1 88 ? -6.421 -12.715 4.007 1.00 81.31 88 ILE A CA 1
ATOM 663 C C . ILE A 1 88 ? -7.529 -13.766 4.106 1.00 81.31 88 ILE A C 1
ATOM 665 O O . ILE A 1 88 ? -8.382 -13.804 3.228 1.00 81.31 88 ILE A O 1
ATOM 669 N N . ASP A 1 89 ? -7.564 -14.563 5.175 1.00 84.31 89 ASP A N 1
ATOM 670 C CA . ASP A 1 89 ? -8.630 -15.551 5.401 1.00 84.31 89 ASP A CA 1
ATOM 671 C C . ASP A 1 89 ? -10.021 -14.908 5.589 1.00 84.31 89 ASP A C 1
ATOM 673 O O . ASP A 1 89 ? -11.039 -15.593 5.512 1.00 84.31 89 ASP A O 1
ATOM 677 N N . ALA A 1 90 ? -10.076 -13.595 5.834 1.00 78.94 90 ALA A N 1
ATOM 678 C CA . ALA A 1 90 ? -11.309 -12.824 5.970 1.00 78.94 90 ALA A CA 1
ATOM 679 C C . ALA A 1 90 ? -11.805 -12.173 4.656 1.00 78.94 90 ALA A C 1
ATOM 681 O O . ALA A 1 90 ? -12.816 -11.464 4.694 1.00 78.94 90 ALA A O 1
ATOM 682 N N . LEU A 1 91 ? -11.103 -12.370 3.528 1.00 72.38 91 LEU A N 1
ATOM 683 C CA . LEU A 1 91 ? -11.477 -11.899 2.178 1.00 72.38 91 LEU A CA 1
ATOM 684 C C . LEU A 1 91 ? -12.455 -12.850 1.479 1.00 72.38 91 LEU A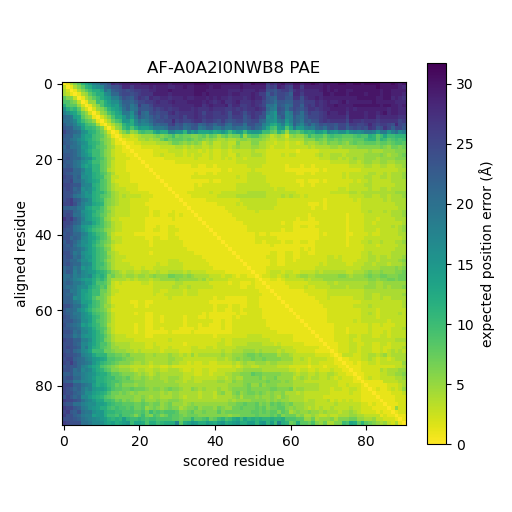 C 1
ATOM 686 O O . LEU A 1 91 ? -13.380 -12.322 0.818 1.00 72.38 91 LEU A O 1
#

Radius of gyration: 16.56 Å; Cα contacts (8 Å, |Δi|>4): 67; chains: 1; bounding box: 27×27×58 Å

Mean predicted aligned error: 7.57 Å

Secondary structure (DSSP, 8-state):
-PPPP--GGGGT----THHHHHHHHHHHHTTSS-HHHHHHHHHHHHHHHHHH---HHHHHHHHHHHHHHTTTS--GGG--HHHHHHHHTT-

Foldseek 3Di:
DDDDDDDPVVVPPPLDLCLLVVLLVVCVVVVLDDPVLSVVLVVVLVCCCVPPNDDSNVNNVSSNVSSVLSVQADRPVPDDPVRSVRSVVVD

Nearest PDB structures (foldseek):
  1edi-assembly1_A  TM=4.062E-01  e=3.853E+00  Staphylococcus aureus
  5ks1-assembly1_B  TM=5.348E-01  e=6.966E+00  Vibrio vulnificus CMCP6

pLDDT: mean 86.82, std 14.77, range [43.59, 97.44]

Solvent-accessible surface area (backbone atoms only — not comparable to full-atom values): 5477 Å² total; per-residue (Å²): 136,84,78,80,81,83,65,78,64,70,81,78,58,82,73,58,74,60,52,33,56,51,54,47,52,51,30,43,77,69,63,68,33,53,74,68,47,48,50,53,53,50,51,52,48,51,49,43,37,73,76,72,61,57,48,63,63,55,46,32,51,51,42,54,51,52,68,58,42,50,82,53,32,70,62,66,93,80,54,46,73,66,48,49,53,60,19,57,77,71,111